Protein AF-L7RUF0-F1 (afdb_monomer_lite)

Sequence (56 aa):
LKTSRLLLERAKELDLAIVGVSFHVGSGCTDPETFVQAISDARCVFDMGAELGFSM

pLDDT: mean 97.86, std 1.56, range [88.88, 98.75]

Radius of gyration: 12.84 Å; chains: 1; bounding box: 26×17×33 Å

InterPro domains:
  IPR002433 Ornithine decarboxylase [PTHR11482] (2-56)
  IPR022644 Orn/DAP/Arg decarboxylase 2, N-terminal [PF02784] (3-56)
  IPR029066 PLP-binding barrel [G3DSA:3.20.20.10] (1-56)
  IPR029066 PLP-binding barrel [SSF51419] (7-56)

Organism: NCBI:txid173224

Structure (mmCIF, N/CA/C/O backbone):
data_AF-L7RUF0-F1
#
_entry.id   AF-L7RUF0-F1
#
loop_
_atom_site.group_PDB
_atom_site.id
_atom_site.type_symbol
_atom_site.label_atom_id
_atom_site.label_alt_id
_atom_site.label_comp_id
_atom_site.label_asym_id
_atom_site.label_entity_id
_atom_site.label_seq_id
_atom_site.pdbx_PDB_ins_code
_atom_site.Cartn_x
_atom_site.Cartn_y
_atom_site.Cartn_z
_atom_site.occupancy
_atom_site.B_iso_or_equiv
_atom_site.auth_seq_id
_atom_site.auth_comp_id
_atom_site.auth_asym_id
_atom_site.auth_atom_id
_atom_site.pdbx_PDB_model_num
ATOM 1 N N . LEU A 1 1 ? 7.007 -1.498 3.268 1.00 88.88 1 LEU A N 1
ATOM 2 C CA . LEU A 1 1 ? 6.356 -2.441 4.211 1.00 88.88 1 LEU A CA 1
ATOM 3 C C . LEU A 1 1 ? 6.268 -1.906 5.648 1.00 88.88 1 LEU A C 1
ATOM 5 O O . LEU A 1 1 ? 5.163 -1.600 6.069 1.00 88.88 1 LEU A O 1
ATOM 9 N N . LYS A 1 2 ? 7.375 -1.705 6.393 1.00 94.50 2 LYS A N 1
ATOM 10 C CA . LYS A 1 2 ? 7.318 -1.242 7.806 1.00 94.50 2 LYS A CA 1
ATOM 11 C C . LYS A 1 2 ? 6.519 0.055 8.009 1.00 94.50 2 LYS A C 1
ATOM 13 O O . LYS A 1 2 ? 5.621 0.096 8.839 1.00 94.50 2 LYS A O 1
ATOM 18 N N . THR A 1 3 ? 6.820 1.100 7.237 1.00 98.12 3 THR A N 1
ATOM 19 C CA . THR A 1 3 ? 6.110 2.387 7.335 1.00 98.12 3 THR A CA 1
ATOM 20 C C . THR A 1 3 ? 4.638 2.263 6.947 1.00 98.12 3 THR A C 1
ATOM 22 O O . THR A 1 3 ? 3.795 2.892 7.570 1.00 98.12 3 THR A O 1
ATOM 25 N N . SER A 1 4 ? 4.315 1.416 5.964 1.00 98.38 4 SER A N 1
ATOM 26 C CA . SER A 1 4 ? 2.934 1.151 5.546 1.00 98.38 4 SER A CA 1
ATOM 27 C C . SER A 1 4 ? 2.098 0.607 6.706 1.00 98.38 4 SER A C 1
ATOM 29 O O . SER A 1 4 ? 1.006 1.112 6.936 1.00 98.38 4 SER A O 1
ATOM 31 N N . ARG A 1 5 ? 2.635 -0.339 7.494 1.00 98.38 5 ARG A N 1
ATOM 32 C CA . ARG A 1 5 ? 1.957 -0.854 8.696 1.00 98.38 5 ARG A CA 1
ATOM 33 C C . ARG A 1 5 ? 1.659 0.252 9.711 1.00 98.38 5 ARG A C 1
ATOM 35 O O . ARG A 1 5 ? 0.521 0.378 10.137 1.00 98.38 5 ARG A O 1
ATOM 42 N N . LEU A 1 6 ? 2.648 1.094 10.022 1.00 98.62 6 LEU A N 1
ATOM 43 C CA . LEU A 1 6 ? 2.469 2.215 10.956 1.00 98.62 6 LEU A CA 1
ATOM 44 C C . LEU A 1 6 ? 1.405 3.212 10.470 1.00 98.62 6 LEU A C 1
ATOM 46 O O . LEU A 1 6 ? 0.643 3.750 11.268 1.00 98.62 6 LEU A O 1
ATOM 50 N N . LEU A 1 7 ? 1.335 3.461 9.158 1.00 98.69 7 LEU A N 1
ATOM 51 C CA . LEU A 1 7 ? 0.313 4.334 8.578 1.00 98.69 7 LEU A CA 1
ATOM 52 C C . LEU A 1 7 ? -1.083 3.703 8.620 1.00 98.69 7 LEU A C 1
ATOM 54 O O . LEU A 1 7 ? -2.045 4.421 8.876 1.00 98.69 7 LEU A O 1
ATOM 58 N N . LEU A 1 8 ? -1.204 2.389 8.410 1.00 98.75 8 LEU A N 1
ATOM 59 C CA . LEU A 1 8 ? -2.472 1.669 8.562 1.00 98.75 8 LEU A CA 1
ATOM 60 C C . LEU A 1 8 ? -2.955 1.691 10.021 1.00 98.75 8 LEU A C 1
ATOM 62 O O . LEU A 1 8 ? -4.118 1.993 10.277 1.00 98.75 8 LEU A O 1
ATOM 66 N N . GLU A 1 9 ? -2.061 1.442 10.982 1.00 98.62 9 GLU A N 1
ATOM 67 C CA . GLU A 1 9 ? -2.356 1.554 12.419 1.00 98.62 9 GLU A CA 1
ATOM 68 C C . GLU A 1 9 ? -2.821 2.976 12.762 1.00 98.62 9 GLU A C 1
ATOM 70 O O . GLU A 1 9 ? -3.871 3.161 13.379 1.00 98.62 9 GLU A O 1
ATOM 75 N N . ARG A 1 10 ? -2.120 3.998 12.256 1.00 98.69 10 ARG A N 1
ATOM 76 C CA . ARG A 1 10 ? -2.512 5.394 12.467 1.00 98.69 10 ARG A CA 1
ATOM 77 C C . ARG A 1 10 ? -3.849 5.748 11.811 1.00 98.69 10 ARG A C 1
ATOM 79 O O . ARG A 1 10 ? -4.625 6.500 12.392 1.00 98.69 10 ARG A O 1
ATOM 86 N N . ALA A 1 11 ? -4.134 5.226 10.620 1.00 98.69 11 ALA A N 1
ATOM 87 C CA . ALA A 1 11 ? -5.425 5.420 9.962 1.00 98.69 11 ALA A CA 1
ATOM 88 C C . ALA A 1 11 ? -6.564 4.809 10.789 1.00 98.69 11 ALA A C 1
ATOM 90 O O . ALA A 1 11 ? -7.619 5.427 10.916 1.00 98.69 11 ALA A O 1
ATOM 91 N N . LYS A 1 12 ? -6.325 3.650 11.418 1.00 98.00 12 LYS A N 1
ATOM 92 C CA . LYS A 1 12 ? -7.288 3.000 12.313 1.00 98.00 12 LYS A CA 1
ATOM 93 C C . LYS A 1 12 ? -7.579 3.851 13.547 1.00 98.00 12 LYS A C 1
ATOM 95 O O . LYS A 1 12 ? -8.740 4.023 13.898 1.00 98.00 12 LYS A O 1
ATOM 100 N N . GLU A 1 13 ? -6.545 4.412 14.175 1.00 98.50 13 GLU A N 1
ATOM 101 C CA . GLU A 1 13 ? -6.687 5.327 15.322 1.00 98.50 13 GLU A CA 1
ATOM 102 C C . GLU A 1 13 ? -7.486 6.595 14.986 1.00 98.50 13 GLU A C 1
ATOM 104 O O . GLU A 1 13 ? -8.114 7.183 15.863 1.00 98.50 13 GLU A O 1
ATOM 109 N N . LEU A 1 14 ? -7.432 7.029 13.726 1.00 98.56 14 LEU A N 1
ATOM 110 C CA . LEU A 1 14 ? -8.116 8.219 13.220 1.00 98.56 14 LEU A CA 1
ATOM 111 C C . LEU A 1 14 ? -9.490 7.919 12.597 1.00 98.56 14 LEU A C 1
ATOM 113 O O . LEU A 1 14 ? -10.104 8.839 12.064 1.00 98.56 14 LEU A O 1
ATOM 117 N N . ASP A 1 15 ? -9.953 6.666 12.645 1.00 97.88 15 ASP A N 1
ATOM 118 C CA . ASP A 1 15 ? -11.201 6.201 12.020 1.00 97.88 15 ASP A CA 1
ATOM 119 C C . ASP A 1 15 ? -11.293 6.521 10.511 1.00 97.88 15 ASP A C 1
ATOM 121 O O . ASP A 1 15 ? -12.338 6.878 9.969 1.00 97.88 15 ASP A O 1
ATOM 125 N N . LEU A 1 16 ? -10.160 6.420 9.806 1.00 98.50 16 LEU A N 1
ATOM 126 C CA . LEU A 1 16 ? -10.084 6.634 8.361 1.00 98.50 16 LEU A CA 1
ATOM 127 C C . LEU A 1 16 ? -10.204 5.313 7.606 1.00 98.50 16 LEU A C 1
ATOM 129 O O . LEU A 1 16 ? -9.526 4.337 7.922 1.00 98.50 16 LEU A O 1
ATOM 133 N N . ALA A 1 17 ? -11.002 5.303 6.541 1.00 97.94 17 ALA A N 1
ATOM 134 C CA . ALA A 1 17 ? -11.077 4.169 5.630 1.00 97.94 17 ALA A CA 1
ATOM 135 C C . ALA A 1 17 ? -9.879 4.155 4.667 1.00 97.94 17 ALA A C 1
ATOM 137 O O . ALA A 1 17 ? -9.637 5.120 3.940 1.00 97.94 17 ALA A O 1
ATOM 138 N N . ILE A 1 18 ? -9.166 3.030 4.621 1.00 98.31 18 ILE A N 1
ATOM 139 C CA . ILE A 1 18 ? -8.157 2.734 3.602 1.00 98.31 18 ILE A CA 1
ATOM 140 C C . ILE A 1 18 ? -8.731 1.669 2.668 1.00 98.31 18 ILE A C 1
ATOM 142 O O . ILE A 1 18 ? -9.195 0.633 3.135 1.00 98.31 18 ILE A O 1
ATOM 146 N N . VAL A 1 19 ? -8.702 1.942 1.361 1.00 98.25 19 VAL A N 1
ATOM 147 C CA . VAL A 1 19 ? -9.373 1.131 0.322 1.00 98.25 19 VAL A CA 1
ATOM 148 C C . VAL A 1 19 ? -8.414 0.574 -0.733 1.00 98.25 19 VAL A C 1
ATOM 150 O O . VAL A 1 19 ? -8.845 0.154 -1.797 1.00 98.25 19 VAL A O 1
ATOM 153 N N . GLY A 1 20 ? -7.100 0.657 -0.512 1.00 98.00 20 GLY A N 1
ATOM 154 C CA . GLY A 1 20 ? -6.141 0.106 -1.464 1.00 98.00 20 GLY A CA 1
ATOM 155 C C . GLY A 1 20 ? -4.731 0.671 -1.365 1.00 98.00 20 GLY A C 1
ATOM 156 O O . GLY A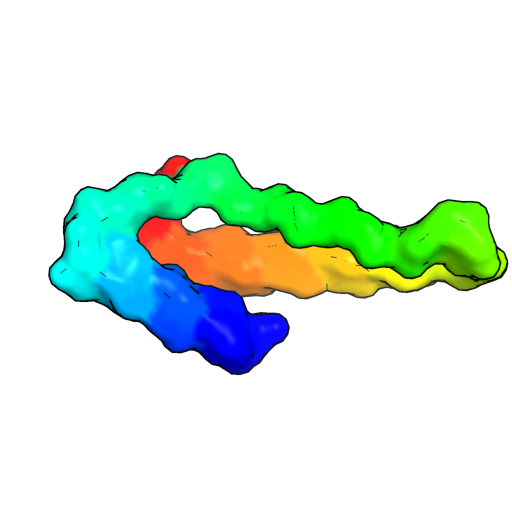 1 20 ? -4.398 1.461 -0.481 1.00 98.00 20 GLY A O 1
ATOM 157 N N . VAL A 1 21 ? -3.901 0.236 -2.311 1.00 98.62 21 VAL A N 1
ATOM 158 C CA . VAL A 1 21 ? -2.489 0.604 -2.454 1.00 98.62 21 VAL A CA 1
ATOM 159 C C . VAL A 1 21 ? -2.240 1.016 -3.899 1.00 98.62 21 VAL A C 1
ATOM 161 O O . VAL A 1 21 ? -2.781 0.413 -4.823 1.00 98.62 21 VAL A O 1
ATOM 164 N N . SER A 1 22 ? -1.387 2.013 -4.102 1.00 98.31 22 SER A N 1
ATOM 165 C CA . SER A 1 22 ? -0.847 2.359 -5.413 1.00 98.31 22 SER A CA 1
ATOM 166 C C . SER A 1 22 ? 0.676 2.342 -5.372 1.00 98.31 22 SER A C 1
ATOM 168 O O . SER A 1 22 ? 1.295 2.543 -4.324 1.00 98.31 22 SER A O 1
ATOM 170 N N . PHE A 1 23 ? 1.289 2.085 -6.522 1.00 98.50 23 PHE A N 1
ATOM 171 C CA . PHE A 1 23 ? 2.732 2.152 -6.698 1.00 98.50 23 PHE A CA 1
ATOM 172 C C . PHE A 1 23 ? 3.062 2.750 -8.063 1.00 98.50 23 PHE A C 1
ATOM 174 O O . PHE A 1 23 ? 2.252 2.732 -8.991 1.00 98.50 23 PHE A O 1
ATOM 181 N N . HIS A 1 24 ? 4.275 3.277 -8.188 1.00 97.81 24 HIS A N 1
ATOM 182 C CA . HIS A 1 24 ? 4.816 3.760 -9.446 1.00 97.81 24 HIS A CA 1
ATOM 183 C C . HIS A 1 24 ? 6.264 3.295 -9.562 1.00 97.81 24 HIS A C 1
ATOM 185 O O . HIS A 1 24 ? 7.096 3.643 -8.731 1.00 97.81 24 HIS A O 1
ATOM 191 N N . VAL A 1 25 ? 6.549 2.498 -10.590 1.00 97.06 25 VAL A N 1
ATOM 192 C CA . VAL A 1 25 ? 7.881 1.920 -10.827 1.00 97.06 25 VAL A CA 1
ATOM 193 C C . VAL A 1 25 ? 8.859 2.943 -11.431 1.00 97.06 25 VAL A C 1
ATOM 195 O O . VAL A 1 25 ? 10.068 2.820 -11.269 1.00 97.06 25 VAL A O 1
ATOM 198 N N . GLY A 1 26 ? 8.348 3.995 -12.076 1.00 97.06 26 GLY A N 1
ATOM 199 C CA . GLY A 1 26 ? 9.150 4.993 -12.785 1.00 97.06 26 GLY A CA 1
ATOM 200 C C . GLY A 1 26 ? 9.136 4.780 -14.298 1.00 97.06 26 GLY A C 1
ATOM 201 O O . GLY A 1 26 ? 9.226 3.657 -14.787 1.00 97.06 26 GLY A O 1
ATOM 202 N N . SER A 1 27 ? 9.033 5.872 -15.059 1.00 95.38 27 SER A N 1
ATOM 203 C CA . SER A 1 27 ? 8.943 5.840 -16.529 1.00 95.38 27 SER A CA 1
ATOM 204 C C . SER A 1 27 ? 10.215 5.352 -17.231 1.00 95.38 27 SER A C 1
ATOM 206 O O . SER A 1 27 ? 10.140 4.888 -18.362 1.00 95.38 27 SER A O 1
ATOM 208 N N . GLY A 1 28 ? 11.372 5.454 -16.572 1.00 97.06 28 GLY A N 1
ATOM 209 C CA . GLY A 1 28 ? 12.666 4.998 -17.089 1.00 97.06 28 GLY A CA 1
ATOM 210 C C . GLY A 1 28 ? 13.085 3.608 -16.611 1.00 97.06 28 GLY A C 1
ATOM 211 O O . GLY A 1 28 ? 14.246 3.247 -16.781 1.00 97.06 28 GLY A O 1
ATOM 212 N N . CYS A 1 29 ? 12.198 2.851 -15.961 1.00 96.25 29 CYS A N 1
ATOM 213 C CA . CYS A 1 29 ? 12.541 1.517 -15.484 1.00 96.25 29 CYS A CA 1
ATOM 214 C C . CYS A 1 29 ? 12.783 0.568 -16.664 1.00 96.25 29 CYS A C 1
ATOM 216 O O . CYS A 1 29 ? 11.950 0.447 -17.561 1.00 96.25 29 CYS A O 1
ATOM 218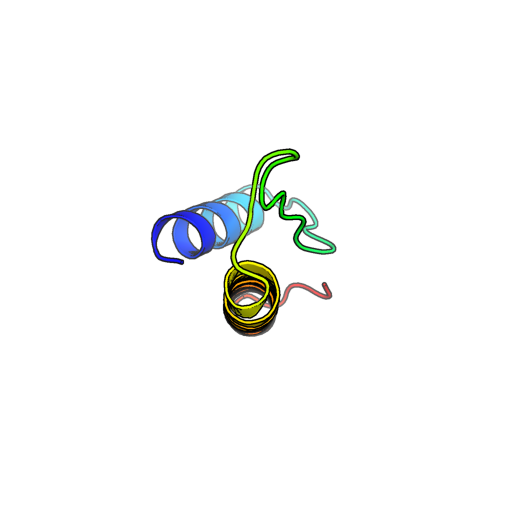 N N . THR A 1 30 ? 13.925 -0.115 -16.648 1.00 97.12 30 THR A N 1
ATOM 219 C CA . THR A 1 30 ? 14.313 -1.094 -17.673 1.00 97.12 30 THR A CA 1
ATOM 220 C C . THR A 1 30 ? 14.214 -2.538 -17.185 1.00 97.12 30 THR A C 1
ATOM 222 O O . THR A 1 30 ? 14.532 -3.448 -17.944 1.00 97.12 30 THR A O 1
ATOM 225 N N . ASP A 1 31 ? 13.805 -2.753 -15.932 1.00 97.94 31 ASP A N 1
ATOM 226 C CA . ASP A 1 31 ? 13.697 -4.072 -15.309 1.00 97.94 31 ASP A CA 1
ATOM 227 C C . ASP A 1 31 ? 12.227 -4.421 -14.989 1.00 97.94 31 ASP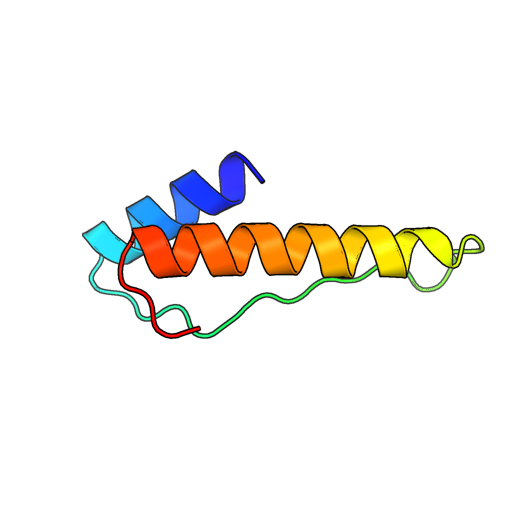 A C 1
ATOM 229 O O . ASP A 1 31 ? 11.658 -3.881 -14.032 1.00 97.94 31 ASP A O 1
ATOM 233 N N . PRO A 1 32 ? 11.588 -5.323 -15.759 1.00 96.44 32 PRO A N 1
ATOM 234 C CA . PRO A 1 32 ? 10.188 -5.685 -15.554 1.00 96.44 32 PRO A CA 1
ATOM 235 C C . PRO A 1 32 ? 9.930 -6.408 -14.225 1.00 96.44 32 PRO A C 1
ATOM 237 O O . PRO A 1 32 ? 8.815 -6.314 -13.707 1.00 96.44 32 PRO A O 1
ATOM 240 N N . GLU A 1 33 ? 10.932 -7.057 -13.621 1.00 98.38 33 GLU A N 1
ATOM 241 C CA . GLU A 1 33 ? 10.774 -7.731 -12.321 1.00 98.38 33 GLU A CA 1
ATOM 242 C C . GLU A 1 33 ? 10.441 -6.739 -11.197 1.00 98.38 33 GLU A C 1
ATOM 244 O O . GLU A 1 33 ? 9.811 -7.096 -10.200 1.00 98.38 33 GLU A O 1
ATOM 249 N N . THR A 1 34 ? 10.741 -5.450 -11.392 1.00 98.19 34 THR A N 1
ATOM 250 C CA . THR A 1 34 ? 10.340 -4.397 -10.450 1.00 98.19 34 THR A CA 1
ATOM 251 C C . THR A 1 34 ? 8.813 -4.295 -10.321 1.00 98.19 34 THR A C 1
ATOM 253 O O . THR A 1 34 ? 8.306 -4.022 -9.232 1.00 98.19 34 THR A O 1
ATOM 256 N N . PHE A 1 35 ? 8.048 -4.568 -11.389 1.00 98.44 35 PHE A N 1
ATOM 257 C CA . PHE A 1 35 ? 6.584 -4.638 -11.296 1.00 98.44 35 PHE A CA 1
ATOM 258 C C . PHE A 1 35 ? 6.121 -5.856 -10.497 1.00 98.44 35 PHE A C 1
ATOM 260 O O . PHE A 1 35 ? 5.202 -5.731 -9.688 1.00 98.44 35 PHE A O 1
ATOM 267 N N . VAL A 1 36 ? 6.762 -7.013 -10.687 1.00 98.62 36 VAL A N 1
ATOM 268 C CA . VAL A 1 36 ? 6.453 -8.238 -9.931 1.00 98.62 36 VAL A CA 1
ATOM 269 C C . VAL A 1 36 ? 6.671 -7.994 -8.439 1.00 98.62 36 VAL A C 1
ATOM 271 O O . VAL A 1 36 ? 5.776 -8.260 -7.631 1.00 98.62 36 VAL A O 1
ATOM 274 N N . GLN A 1 37 ? 7.809 -7.395 -8.077 1.00 98.50 37 GLN A N 1
ATOM 275 C CA . GLN A 1 37 ? 8.104 -7.030 -6.695 1.00 98.50 37 GLN A CA 1
ATOM 276 C C . GLN A 1 37 ? 7.089 -6.023 -6.141 1.00 98.50 37 GLN A C 1
ATOM 278 O O . GLN A 1 37 ? 6.584 -6.217 -5.039 1.00 98.50 37 GLN A O 1
ATOM 283 N N . ALA A 1 38 ? 6.732 -4.982 -6.901 1.00 98.56 38 ALA A N 1
ATOM 284 C CA . ALA A 1 38 ? 5.766 -3.980 -6.452 1.00 98.56 38 ALA A CA 1
ATOM 285 C C . ALA A 1 38 ? 4.363 -4.570 -6.215 1.00 98.56 38 ALA A C 1
ATOM 287 O O . ALA A 1 38 ? 3.702 -4.212 -5.240 1.00 98.56 38 ALA A O 1
ATOM 288 N N . ILE A 1 39 ? 3.920 -5.505 -7.063 1.00 98.75 39 ILE A N 1
ATOM 289 C CA . ILE A 1 39 ? 2.651 -6.228 -6.884 1.00 98.75 39 ILE A CA 1
ATOM 290 C C . ILE A 1 39 ? 2.714 -7.125 -5.641 1.00 98.75 39 ILE A C 1
ATOM 292 O O . ILE A 1 39 ? 1.775 -7.131 -4.842 1.00 98.75 39 ILE A O 1
ATOM 296 N N . SER A 1 40 ? 3.820 -7.849 -5.445 1.00 98.69 40 SER A N 1
ATOM 297 C CA . SER A 1 40 ? 4.036 -8.677 -4.251 1.00 98.69 40 SER A CA 1
ATOM 298 C C . SER A 1 40 ? 4.033 -7.838 -2.967 1.00 98.69 40 SER A C 1
ATOM 300 O O . SER A 1 40 ? 3.368 -8.187 -1.988 1.00 98.69 40 SER A O 1
ATOM 302 N N . ASP A 1 41 ? 4.717 -6.695 -2.975 1.00 98.75 41 ASP A N 1
ATOM 303 C CA . ASP A 1 41 ? 4.751 -5.760 -1.850 1.00 98.75 41 ASP A CA 1
ATOM 304 C C . ASP A 1 41 ? 3.366 -5.169 -1.571 1.00 98.75 41 ASP A C 1
ATOM 306 O O . ASP A 1 41 ? 2.956 -5.088 -0.410 1.00 98.75 41 ASP A O 1
ATOM 310 N N . ALA A 1 42 ? 2.620 -4.794 -2.616 1.00 98.69 42 ALA A N 1
ATOM 311 C CA . ALA A 1 42 ? 1.248 -4.319 -2.477 1.00 98.69 42 ALA A CA 1
ATOM 312 C C . ALA A 1 42 ? 0.371 -5.390 -1.822 1.00 98.69 42 ALA A C 1
ATOM 314 O O . ALA A 1 42 ? -0.324 -5.083 -0.855 1.00 98.69 42 ALA A O 1
ATOM 315 N N . ARG A 1 43 ? 0.463 -6.653 -2.258 1.00 98.69 43 ARG A N 1
ATOM 316 C CA . ARG A 1 43 ? -0.277 -7.755 -1.629 1.00 98.69 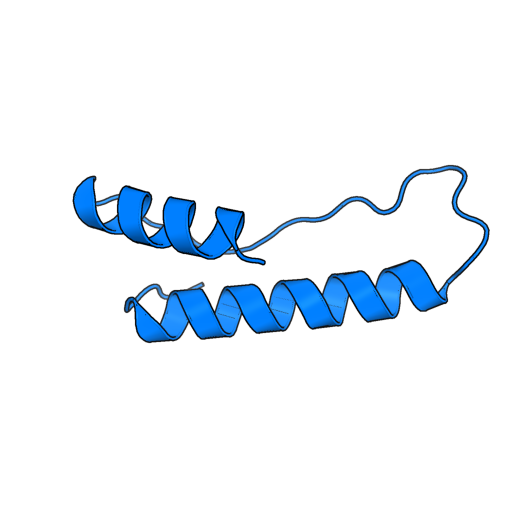43 ARG A CA 1
ATOM 317 C C . ARG A 1 43 ? 0.057 -7.900 -0.142 1.00 98.69 43 ARG A C 1
ATOM 319 O O . ARG A 1 43 ? -0.857 -8.036 0.665 1.00 98.69 43 ARG A O 1
ATOM 326 N N . CYS A 1 44 ? 1.331 -7.790 0.227 1.00 98.62 44 CYS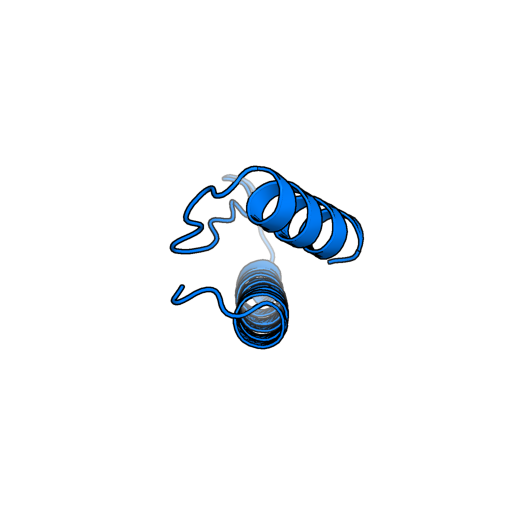 A N 1
ATOM 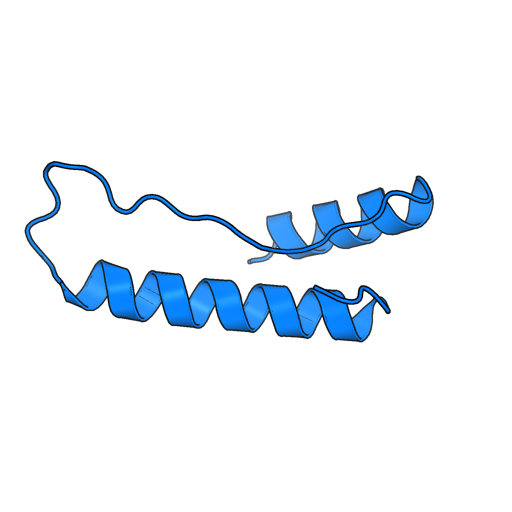327 C CA . CYS A 1 44 ? 1.744 -7.814 1.630 1.00 98.62 44 CYS A CA 1
ATOM 328 C C . CYS A 1 44 ? 1.097 -6.673 2.442 1.00 98.62 44 CYS A C 1
ATOM 330 O O . CYS A 1 44 ? 0.677 -6.882 3.576 1.00 98.62 44 CYS A O 1
ATOM 332 N N . VAL A 1 45 ? 0.949 -5.476 1.862 1.00 98.75 45 VAL A N 1
ATOM 333 C CA . VAL A 1 45 ? 0.242 -4.356 2.511 1.00 98.75 45 VAL A CA 1
ATOM 334 C C . VAL A 1 45 ? -1.269 -4.603 2.607 1.00 98.75 45 VAL A C 1
ATOM 336 O O . VAL A 1 45 ? -1.856 -4.253 3.627 1.00 98.75 45 VAL A O 1
ATOM 339 N N . PHE A 1 46 ? -1.894 -5.230 1.605 1.00 98.69 46 PHE A N 1
ATOM 340 C CA . PHE A 1 46 ? -3.295 -5.664 1.697 1.00 98.69 46 PHE A CA 1
ATOM 341 C C . PHE A 1 46 ? -3.500 -6.650 2.854 1.00 98.69 46 PHE A C 1
ATOM 343 O O . PHE A 1 46 ? -4.442 -6.487 3.627 1.00 98.69 46 PHE A O 1
ATOM 350 N N . ASP A 1 47 ? -2.595 -7.618 3.027 1.00 98.69 47 ASP A N 1
ATOM 351 C CA . ASP A 1 47 ? -2.663 -8.574 4.139 1.00 98.69 47 ASP A CA 1
ATOM 352 C C . ASP A 1 47 ? -2.516 -7.864 5.499 1.00 98.69 47 ASP A C 1
ATOM 354 O O . ASP A 1 47 ? -3.305 -8.108 6.412 1.00 98.69 47 ASP A O 1
ATOM 358 N N . MET A 1 48 ? -1.591 -6.900 5.620 1.00 98.50 48 MET A N 1
ATOM 359 C CA . MET A 1 48 ? -1.490 -6.045 6.817 1.00 98.50 48 MET A CA 1
ATOM 360 C C . MET A 1 48 ? -2.769 -5.231 7.061 1.00 98.50 48 MET A C 1
ATOM 362 O O . MET A 1 48 ? -3.172 -5.038 8.207 1.00 98.50 48 MET A O 1
ATOM 366 N N . GLY A 1 49 ? -3.405 -4.731 5.999 1.00 98.44 49 GLY A N 1
ATOM 367 C CA . GLY A 1 49 ? -4.679 -4.023 6.086 1.00 98.44 49 GLY A CA 1
ATOM 368 C C . GLY A 1 49 ? -5.795 -4.921 6.620 1.00 98.44 49 GLY A C 1
ATOM 369 O O . GLY A 1 49 ? -6.530 -4.519 7.524 1.00 98.44 49 GLY A O 1
ATOM 370 N N . ALA A 1 50 ? -5.865 -6.160 6.129 1.00 98.50 50 ALA A N 1
ATOM 371 C CA . ALA A 1 50 ? -6.824 -7.161 6.583 1.00 98.50 50 ALA A CA 1
ATOM 372 C C . ALA A 1 50 ? -6.626 -7.529 8.067 1.00 98.50 50 ALA A C 1
ATOM 374 O O . ALA A 1 50 ? -7.612 -7.603 8.801 1.00 98.50 50 ALA A O 1
ATOM 375 N N . GLU A 1 51 ? -5.379 -7.668 8.544 1.00 98.31 51 GLU A N 1
ATOM 376 C CA . GLU A 1 51 ? -5.062 -7.880 9.975 1.00 98.31 51 GLU A CA 1
ATOM 377 C C . GLU A 1 51 ? -5.633 -6.770 10.880 1.00 98.31 51 GLU A C 1
ATOM 379 O O . GLU A 1 51 ? -6.018 -7.027 12.020 1.00 98.31 51 GLU A O 1
ATOM 384 N N . LEU A 1 52 ? -5.708 -5.535 10.373 1.00 97.94 52 LEU A N 1
ATOM 385 C CA . LEU A 1 52 ? -6.216 -4.356 11.088 1.00 97.94 52 LEU A CA 1
ATOM 386 C C . LEU A 1 52 ? -7.723 -4.105 10.849 1.00 97.94 52 LEU A C 1
ATOM 388 O O . LEU A 1 52 ? -8.310 -3.148 11.378 1.00 97.94 52 LEU A O 1
ATOM 392 N N . GLY A 1 53 ? -8.370 -4.979 10.073 1.00 98.00 53 GLY A N 1
ATOM 393 C CA . GLY A 1 53 ? -9.796 -4.926 9.763 1.00 98.00 53 GLY A CA 1
ATOM 394 C C . GLY A 1 53 ? -10.176 -3.893 8.701 1.00 98.00 53 GLY A C 1
ATOM 395 O O . GLY A 1 53 ? -11.305 -3.403 8.726 1.00 98.00 53 GLY A O 1
ATOM 396 N N . PHE A 1 54 ? -9.256 -3.524 7.806 1.00 98.19 54 PHE A N 1
ATOM 397 C CA . PHE A 1 54 ? -9.585 -2.752 6.606 1.00 98.19 54 PHE A CA 1
ATOM 398 C C . PHE A 1 54 ? -10.117 -3.671 5.500 1.00 98.19 54 PHE A C 1
ATOM 400 O O . PHE A 1 54 ? -9.621 -4.779 5.309 1.00 98.19 54 PHE A O 1
ATOM 407 N N . SER A 1 55 ? -11.112 -3.190 4.750 1.00 97.12 55 SER A N 1
ATOM 408 C CA . SER A 1 55 ? -11.614 -3.835 3.531 1.00 97.12 55 SER A CA 1
ATOM 409 C C . SER A 1 55 ? -11.056 -3.088 2.321 1.00 97.12 55 SER A C 1
ATOM 411 O O . SER A 1 55 ? -11.709 -2.185 1.797 1.00 97.12 55 SER A O 1
ATOM 413 N N . MET A 1 56 ? -9.823 -3.434 1.955 1.00 94.31 56 MET A N 1
ATOM 414 C CA . MET A 1 56 ? -9.074 -2.851 0.837 1.00 94.31 56 MET A CA 1
ATOM 415 C C . MET A 1 56 ? -9.353 -3.562 -0.482 1.00 94.31 56 MET A C 1
ATOM 417 O O . MET A 1 56 ? -9.628 -4.782 -0.450 1.00 94.31 56 MET A O 1
#

Foldseek 3Di:
DVVLLVVLVVCVVVVHADAFDDDDQDPPDPDPVSVVVVVVVRVVSVVSNVVSPHND

Secondary structure (DSSP, 8-state):
-HHHHHHHHHHHHTT-----------TT---THHHHHHHHHHHHHHHHHHHTT---